Protein AF-A0A6G7X0J4-F1 (afdb_monomer)

Radius of gyration: 16.83 Å; Cα contacts (8 Å, |Δi|>4): 52; chains: 1; bounding box: 31×21×50 Å

Sequence (73 aa):
MIRKTIISVNKATDPLPLPKIPVPSDKAMELGKAVNFAVGTSLIAFGLFTRHKWLIALGAGSIASNQIVTKKK

Solvent-accessible surface area (backbone atoms only — not comparable to full-atom values): 4082 Å² total; per-residue (Å²): 86,70,62,58,50,48,53,52,49,43,64,72,41,61,91,45,101,60,86,72,73,83,73,80,50,71,68,56,54,50,50,52,45,54,50,36,40,54,52,12,53,49,31,30,54,50,13,63,75,71,67,38,66,66,38,30,52,52,10,50,49,42,41,48,53,54,51,59,60,59,71,60,110

Mean predicted aligned error: 9.04 Å

Foldseek 3Di:
DVLVVLVVVCVVCVVPPDDRDDRDDPVNLVVQLVVLLVCLVVLLVVCVVVVPVVSPVVSVVSNVVNVVVVVVD

Structure (mmCIF, N/CA/C/O backbone):
data_AF-A0A6G7X0J4-F1
#
_entry.id   AF-A0A6G7X0J4-F1
#
loop_
_atom_site.group_PDB
_atom_site.id
_atom_site.type_symbol
_atom_site.label_atom_id
_atom_site.label_alt_id
_atom_site.label_comp_id
_atom_site.label_asym_id
_atom_site.label_entity_id
_atom_site.label_seq_id
_atom_site.pdbx_PDB_ins_code
_atom_site.Cartn_x
_atom_site.Cartn_y
_atom_site.Cartn_z
_atom_site.occupancy
_atom_site.B_iso_or_equiv
_atom_site.auth_seq_id
_atom_site.auth_comp_id
_atom_site.auth_asym_id
_atom_site.auth_atom_id
_atom_site.pdbx_PDB_model_num
ATOM 1 N N . MET A 1 1 ? 6.449 -7.221 -10.470 1.00 60.59 1 MET A N 1
ATOM 2 C CA . MET A 1 1 ? 5.627 -7.286 -11.701 1.00 60.59 1 MET A CA 1
ATOM 3 C C . MET A 1 1 ? 5.571 -5.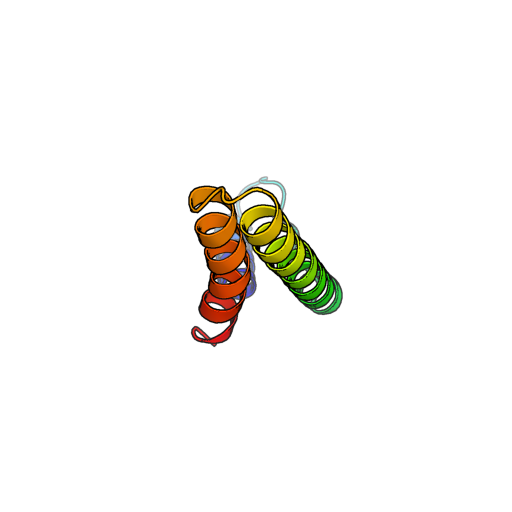946 -12.439 1.00 60.59 1 MET A C 1
ATOM 5 O O . MET A 1 1 ? 6.069 -5.901 -13.549 1.00 60.59 1 MET A O 1
ATOM 9 N N . ILE A 1 2 ? 5.112 -4.852 -11.812 1.00 64.94 2 ILE A N 1
ATOM 10 C CA . ILE A 1 2 ? 4.973 -3.513 -12.437 1.00 64.94 2 ILE A CA 1
ATOM 11 C C . ILE A 1 2 ? 6.250 -3.049 -13.160 1.00 64.94 2 ILE A C 1
ATOM 13 O O . ILE A 1 2 ? 6.194 -2.692 -14.328 1.00 64.94 2 ILE A O 1
ATOM 17 N N . ARG A 1 3 ? 7.423 -3.160 -12.520 1.00 65.25 3 ARG A N 1
ATOM 18 C CA . ARG A 1 3 ? 8.719 -2.830 -13.141 1.00 65.25 3 ARG A CA 1
ATOM 19 C C . ARG A 1 3 ? 8.988 -3.626 -14.428 1.00 65.25 3 ARG A C 1
ATOM 21 O O . ARG A 1 3 ? 9.364 -3.048 -15.437 1.00 65.25 3 ARG A O 1
ATOM 28 N N . LYS A 1 4 ? 8.761 -4.947 -14.397 1.00 71.44 4 LYS A N 1
ATOM 29 C CA . LYS A 1 4 ? 8.937 -5.844 -15.555 1.00 71.44 4 LYS A CA 1
ATOM 30 C C . LYS A 1 4 ? 7.938 -5.512 -16.665 1.00 71.44 4 LYS A C 1
ATOM 32 O O . LYS A 1 4 ? 8.326 -5.492 -17.822 1.00 71.44 4 LYS A O 1
ATOM 37 N N . THR A 1 5 ? 6.690 -5.206 -16.312 1.00 76.06 5 THR A N 1
ATOM 38 C CA . THR A 1 5 ? 5.652 -4.798 -17.266 1.00 76.06 5 THR A CA 1
ATOM 39 C C . THR A 1 5 ? 5.999 -3.467 -17.927 1.00 76.06 5 THR A C 1
ATOM 41 O O . THR A 1 5 ? 5.967 -3.391 -19.145 1.00 76.06 5 THR A O 1
ATOM 44 N N . ILE A 1 6 ? 6.417 -2.454 -17.161 1.00 70.88 6 ILE A N 1
ATOM 45 C CA . ILE A 1 6 ? 6.841 -1.153 -17.701 1.00 70.88 6 ILE A CA 1
ATOM 46 C C . ILE A 1 6 ? 8.053 -1.318 -18.626 1.00 70.88 6 ILE A C 1
ATOM 48 O O . ILE A 1 6 ? 8.063 -0.769 -19.721 1.00 70.88 6 ILE A O 1
ATOM 52 N N . ILE A 1 7 ? 9.050 -2.114 -18.228 1.00 76.75 7 ILE A N 1
ATOM 53 C CA . ILE A 1 7 ? 10.225 -2.404 -19.066 1.00 76.75 7 ILE A CA 1
ATOM 54 C C . ILE A 1 7 ? 9.816 -3.144 -20.348 1.00 76.75 7 ILE A C 1
ATOM 56 O O . ILE A 1 7 ? 10.290 -2.801 -21.425 1.00 76.75 7 ILE A O 1
ATOM 60 N N . SER A 1 8 ? 8.923 -4.132 -20.249 1.00 78.81 8 SER A N 1
ATOM 61 C CA . SER A 1 8 ? 8.421 -4.904 -21.392 1.00 78.81 8 SER A CA 1
ATOM 62 C C . SER A 1 8 ? 7.629 -4.037 -22.369 1.00 78.81 8 SER A C 1
ATOM 64 O O . SER A 1 8 ? 7.828 -4.149 -23.573 1.00 78.81 8 SER A O 1
ATOM 66 N N . VAL A 1 9 ? 6.755 -3.165 -21.861 1.00 79.88 9 VAL A N 1
ATOM 67 C CA . VAL A 1 9 ? 5.964 -2.233 -22.675 1.00 79.88 9 VAL A CA 1
ATOM 68 C C . VAL A 1 9 ? 6.880 -1.211 -23.335 1.00 79.88 9 VAL A C 1
ATOM 70 O O . VAL A 1 9 ? 6.844 -1.102 -24.551 1.00 79.88 9 VAL A O 1
ATOM 73 N N . ASN A 1 10 ? 7.777 -0.564 -22.581 1.00 81.81 10 ASN A N 1
ATOM 74 C CA . ASN A 1 10 ? 8.737 0.390 -23.147 1.00 81.81 10 ASN A CA 1
ATOM 75 C C . ASN A 1 10 ? 9.625 -0.250 -24.228 1.00 81.81 10 ASN A C 1
ATOM 77 O O . ASN A 1 10 ? 9.949 0.412 -25.205 1.00 81.81 10 ASN A O 1
ATOM 81 N N . LYS A 1 11 ? 9.998 -1.528 -24.076 1.00 80.69 11 LYS A N 1
ATOM 82 C CA . LYS A 1 11 ? 10.773 -2.276 -25.078 1.00 80.69 11 LYS A CA 1
ATOM 83 C C . LYS A 1 11 ? 9.942 -2.640 -26.316 1.00 80.69 11 LYS A C 1
ATOM 85 O O . LYS A 1 11 ? 10.472 -2.660 -27.418 1.00 80.69 11 LYS A O 1
ATOM 90 N N . ALA A 1 12 ? 8.650 -2.928 -26.152 1.00 81.38 12 ALA A N 1
ATOM 91 C CA . ALA A 1 12 ? 7.733 -3.193 -27.264 1.00 81.38 12 ALA A CA 1
ATOM 92 C C . ALA A 1 12 ? 7.352 -1.915 -28.032 1.00 81.38 12 ALA A C 1
ATOM 94 O O . ALA A 1 12 ? 7.074 -1.974 -29.226 1.00 81.38 12 ALA A O 1
ATOM 95 N N . THR A 1 13 ? 7.358 -0.764 -27.357 1.00 79.06 13 THR A N 1
ATOM 96 C CA . THR A 1 13 ? 7.040 0.547 -27.936 1.00 79.06 13 THR A CA 1
ATOM 97 C C . THR A 1 13 ? 8.275 1.376 -28.291 1.00 79.06 13 THR A C 1
ATOM 99 O O . THR A 1 13 ? 8.108 2.505 -28.730 1.00 79.06 13 THR A O 1
ATOM 102 N N . ASP A 1 14 ? 9.495 0.839 -28.153 1.00 75.69 14 ASP A N 1
ATOM 103 C CA . ASP A 1 14 ? 10.748 1.485 -28.588 1.00 75.69 14 ASP A CA 1
ATOM 104 C C . ASP A 1 14 ? 10.748 1.964 -30.060 1.00 75.69 14 ASP A C 1
ATOM 106 O O . ASP A 1 14 ? 11.331 3.017 -30.315 1.00 75.69 14 ASP A O 1
ATOM 110 N N . PRO A 1 15 ? 10.114 1.270 -31.037 1.00 81.38 15 PRO A N 1
ATOM 111 C CA . PRO A 1 15 ? 10.055 1.771 -32.415 1.00 81.38 15 PRO A CA 1
ATOM 112 C C . PRO A 1 15 ? 9.005 2.875 -32.627 1.00 81.38 15 PRO A C 1
ATOM 114 O O . PRO A 1 15 ? 8.933 3.443 -33.714 1.00 81.38 15 PRO A O 1
ATOM 117 N N . LEU A 1 16 ? 8.175 3.176 -31.624 1.00 74.69 16 LEU A N 1
ATOM 118 C CA . LEU A 1 16 ? 7.160 4.224 -31.690 1.00 74.69 16 LEU A CA 1
ATOM 119 C C . LEU A 1 16 ? 7.687 5.490 -30.992 1.00 74.69 16 LEU A C 1
ATOM 121 O O . LEU A 1 16 ? 8.347 5.382 -29.959 1.00 74.69 16 LEU A O 1
ATOM 125 N N . PRO A 1 17 ? 7.362 6.704 -31.471 1.00 76.38 17 PRO A N 1
ATOM 126 C CA . PRO A 1 17 ? 7.758 7.963 -30.834 1.00 76.38 17 PRO A CA 1
ATOM 127 C C . PRO A 1 17 ? 6.888 8.258 -29.597 1.00 76.38 17 PRO A C 1
ATOM 129 O O . PRO A 1 17 ? 6.348 9.350 -29.437 1.00 76.38 17 PRO A O 1
ATOM 132 N N . LEU A 1 18 ? 6.690 7.256 -28.738 1.00 77.00 18 LEU A N 1
ATOM 133 C CA . LEU A 1 18 ? 5.897 7.362 -27.523 1.00 77.00 18 LEU A CA 1
ATOM 134 C C . LEU A 1 18 ? 6.804 7.709 -26.334 1.00 77.00 18 LEU A C 1
ATOM 136 O O . LEU A 1 18 ? 7.889 7.137 -26.193 1.00 77.00 18 LEU A O 1
ATOM 140 N N . PRO A 1 19 ? 6.372 8.619 -25.445 1.00 77.06 19 PRO A N 1
ATOM 141 C CA . PRO A 1 19 ? 7.116 8.922 -24.232 1.00 77.06 19 PRO A CA 1
ATOM 142 C C . PRO A 1 19 ? 7.229 7.670 -23.354 1.00 77.06 19 PRO A C 1
ATOM 144 O O . PRO A 1 19 ? 6.234 7.014 -23.038 1.00 77.06 19 PRO A O 1
ATOM 147 N N . LYS A 1 20 ? 8.461 7.335 -22.953 1.00 75.75 20 LYS A N 1
ATOM 148 C CA . LYS A 1 20 ? 8.740 6.160 -22.119 1.00 75.75 20 LYS A CA 1
ATOM 149 C C . LYS A 1 20 ? 8.130 6.336 -20.735 1.00 75.75 20 LYS A C 1
ATOM 151 O O . LYS A 1 20 ? 8.309 7.369 -20.091 1.00 75.75 20 LYS A O 1
ATOM 156 N N . ILE A 1 21 ? 7.470 5.291 -20.244 1.00 78.75 21 ILE A N 1
ATOM 157 C CA . ILE A 1 21 ? 6.922 5.287 -18.889 1.00 78.75 21 ILE A CA 1
ATOM 158 C C . ILE A 1 21 ? 8.096 5.213 -17.898 1.00 78.75 21 ILE A C 1
ATOM 160 O O . ILE A 1 21 ? 8.933 4.307 -18.023 1.00 78.75 21 ILE A O 1
ATOM 164 N N . PRO A 1 22 ? 8.185 6.122 -16.910 1.00 75.44 22 PRO A N 1
ATOM 165 C CA . PRO A 1 22 ? 9.264 6.109 -15.934 1.00 75.44 22 PRO A CA 1
ATOM 166 C C . PRO A 1 22 ? 9.201 4.842 -15.079 1.00 75.44 22 PRO A C 1
ATOM 168 O O . PRO A 1 22 ? 8.167 4.485 -14.512 1.00 75.44 22 PRO A O 1
ATOM 171 N N . VAL A 1 23 ? 10.333 4.147 -14.983 1.00 76.06 23 VAL A N 1
ATOM 172 C CA . VAL A 1 23 ? 10.463 2.954 -14.147 1.00 76.06 23 VAL A CA 1
ATOM 173 C C . VAL A 1 23 ? 10.700 3.410 -12.704 1.00 76.06 23 VAL A C 1
ATOM 175 O O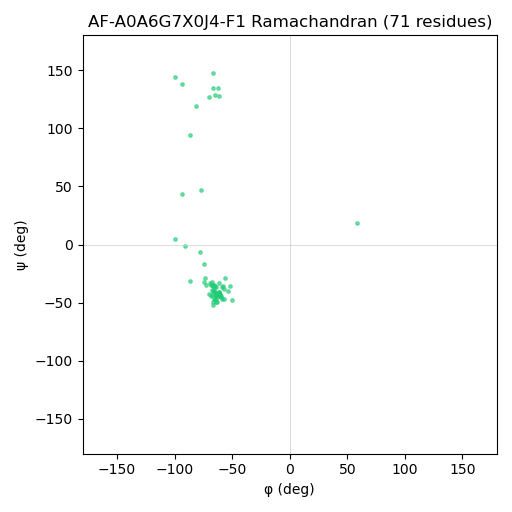 . VAL A 1 23 ? 11.711 4.067 -12.449 1.00 76.06 23 VAL A O 1
ATOM 178 N N . PRO A 1 24 ? 9.821 3.072 -11.744 1.00 69.75 24 PRO A N 1
ATOM 179 C CA . PRO A 1 24 ? 10.015 3.478 -10.359 1.00 69.75 24 PRO A CA 1
ATOM 180 C C . PRO A 1 24 ? 11.309 2.875 -9.795 1.00 69.75 24 PRO A C 1
ATOM 182 O O . PRO A 1 24 ? 11.601 1.692 -9.996 1.00 69.75 24 PRO A O 1
ATOM 185 N N . SER A 1 25 ? 12.084 3.710 -9.100 1.00 77.69 25 SER A N 1
ATOM 186 C CA . SER A 1 25 ? 13.273 3.290 -8.352 1.00 77.69 25 SER A CA 1
ATOM 187 C C . SER A 1 25 ? 12.872 2.398 -7.176 1.00 77.69 25 SER A C 1
ATOM 189 O O . SER A 1 25 ? 11.817 2.612 -6.575 1.00 77.69 25 SER A O 1
ATOM 191 N N . ASP A 1 26 ? 13.720 1.436 -6.806 1.00 78.44 26 ASP A N 1
ATOM 192 C CA . ASP A 1 26 ? 13.456 0.528 -5.683 1.00 78.44 26 ASP A CA 1
ATOM 193 C C . ASP A 1 26 ? 13.210 1.305 -4.377 1.00 78.44 26 ASP A C 1
ATOM 195 O O . ASP A 1 26 ? 12.266 0.997 -3.651 1.00 78.44 26 ASP A O 1
ATOM 199 N N . LYS A 1 27 ? 13.949 2.404 -4.154 1.00 78.88 27 LYS A N 1
ATOM 200 C CA . LYS A 1 27 ? 13.744 3.317 -3.014 1.00 78.88 27 LYS A CA 1
ATOM 201 C C . LYS A 1 27 ? 12.364 3.978 -3.021 1.00 78.88 27 LYS A C 1
ATOM 203 O O . LYS A 1 27 ? 11.728 4.093 -1.980 1.00 78.88 27 LYS A O 1
ATOM 208 N N . ALA A 1 28 ? 11.880 4.398 -4.191 1.00 77.88 28 ALA A N 1
ATOM 209 C CA . ALA A 1 28 ? 10.545 4.986 -4.324 1.00 77.88 28 ALA A CA 1
ATOM 210 C C . ALA A 1 28 ? 9.450 3.935 -4.083 1.00 77.88 28 ALA A C 1
ATOM 212 O O . ALA A 1 28 ? 8.412 4.229 -3.495 1.00 77.88 28 ALA A O 1
ATOM 213 N N . MET A 1 29 ? 9.707 2.690 -4.492 1.00 80.12 29 MET A N 1
ATOM 214 C CA . MET A 1 29 ? 8.818 1.558 -4.250 1.00 80.12 29 MET A CA 1
ATOM 215 C C . MET A 1 29 ? 8.749 1.193 -2.758 1.00 80.12 29 MET A C 1
ATOM 217 O O . MET A 1 29 ? 7.674 0.871 -2.258 1.00 80.12 29 MET A O 1
ATOM 221 N N . GLU A 1 30 ? 9.869 1.258 -2.035 1.00 80.88 30 GLU A N 1
ATOM 222 C CA . GLU A 1 30 ? 9.912 1.077 -0.577 1.00 80.88 30 GLU A CA 1
ATOM 223 C C . GLU A 1 30 ? 9.236 2.223 0.175 1.00 80.88 30 GLU A C 1
ATOM 225 O O . GLU A 1 30 ? 8.423 1.967 1.063 1.00 80.88 30 GLU A O 1
ATOM 230 N N . LEU A 1 31 ? 9.490 3.471 -0.227 1.00 85.56 31 LEU A N 1
ATOM 231 C CA . LEU A 1 31 ? 8.824 4.640 0.344 1.00 85.56 31 LEU A CA 1
ATOM 232 C C . LEU A 1 31 ? 7.301 4.541 0.172 1.00 85.56 31 LEU A C 1
A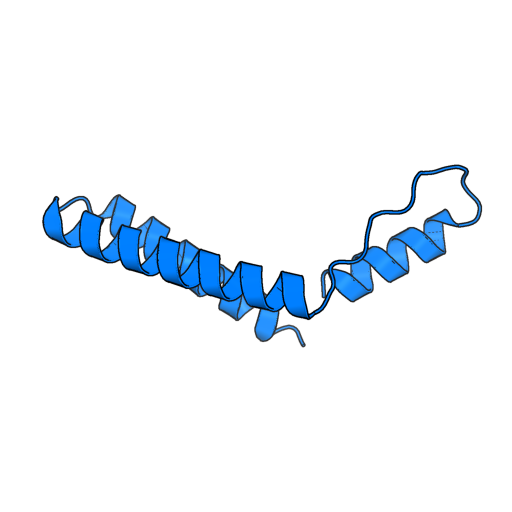TOM 234 O O . LEU A 1 31 ? 6.558 4.696 1.138 1.00 85.56 31 LEU A O 1
ATOM 238 N N . GLY A 1 32 ? 6.830 4.200 -1.033 1.00 83.00 32 GLY A N 1
ATOM 239 C CA . GLY A 1 32 ? 5.405 4.004 -1.305 1.00 83.00 32 GLY A CA 1
ATOM 240 C C . GLY A 1 32 ? 4.780 2.910 -0.436 1.00 83.00 32 GLY A C 1
ATOM 241 O O . GLY A 1 32 ? 3.656 3.067 0.042 1.00 83.00 32 GLY A O 1
ATOM 242 N N . LYS A 1 33 ? 5.522 1.831 -0.146 1.00 82.88 33 LYS A N 1
ATOM 243 C CA . LYS A 1 33 ? 5.058 0.792 0.784 1.00 82.88 33 LYS A CA 1
ATOM 244 C C . LYS A 1 33 ? 4.924 1.319 2.209 1.00 82.88 33 LYS A C 1
ATOM 246 O O . LYS A 1 33 ? 3.896 1.071 2.836 1.00 82.88 33 LYS A O 1
ATOM 251 N N . ALA A 1 34 ? 5.935 2.032 2.704 1.00 86.25 34 ALA A N 1
ATOM 252 C CA . ALA A 1 34 ? 5.929 2.602 4.049 1.00 86.25 34 ALA A CA 1
ATOM 253 C C . ALA A 1 34 ? 4.773 3.598 4.233 1.00 86.25 34 ALA A C 1
ATOM 255 O O . ALA A 1 34 ? 4.049 3.526 5.224 1.00 86.25 34 ALA A O 1
ATOM 256 N N . VAL A 1 35 ? 4.538 4.457 3.236 1.00 88.25 35 VAL A N 1
ATOM 257 C CA . VAL A 1 35 ? 3.424 5.413 3.237 1.00 88.25 35 VAL A CA 1
ATOM 258 C C . VAL A 1 35 ? 2.076 4.691 3.240 1.00 88.25 35 VAL A C 1
ATOM 260 O O . VAL A 1 35 ? 1.251 4.967 4.106 1.00 88.25 35 VAL A O 1
ATOM 263 N N . ASN A 1 36 ? 1.854 3.716 2.350 1.00 87.94 36 ASN A N 1
ATOM 264 C CA . ASN A 1 36 ? 0.596 2.953 2.327 1.00 87.94 36 ASN A CA 1
ATOM 265 C C . ASN A 1 36 ? 0.338 2.181 3.625 1.00 87.94 36 ASN A C 1
ATOM 267 O O . ASN A 1 36 ? -0.819 2.018 4.022 1.00 87.94 36 ASN A O 1
ATOM 271 N N . PHE A 1 37 ? 1.401 1.706 4.282 1.00 87.69 37 PHE A N 1
ATOM 272 C CA . PHE A 1 37 ? 1.302 1.067 5.587 1.00 87.69 37 PHE A CA 1
ATOM 273 C C . PHE A 1 37 ? 0.858 2.071 6.654 1.00 87.69 37 PHE A C 1
ATOM 275 O O . PHE A 1 37 ? -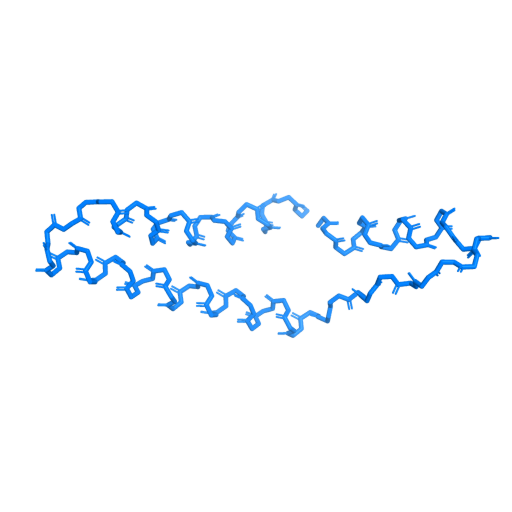0.149 1.828 7.311 1.00 87.69 37 PHE A O 1
ATOM 282 N N . ALA A 1 38 ? 1.536 3.219 6.761 1.00 89.69 38 ALA A N 1
ATOM 283 C CA . ALA A 1 38 ? 1.207 4.269 7.726 1.00 89.69 38 ALA A CA 1
ATOM 284 C C . ALA A 1 38 ? -0.215 4.827 7.535 1.00 89.69 38 ALA A C 1
ATOM 286 O O . ALA A 1 38 ? -0.963 5.008 8.500 1.00 89.69 38 ALA A O 1
ATOM 287 N N . VAL A 1 39 ? -0.618 5.060 6.283 1.00 90.50 39 VAL A N 1
ATOM 288 C CA . VAL A 1 39 ? -1.978 5.490 5.929 1.00 90.50 39 VAL A CA 1
ATOM 289 C C . VAL A 1 39 ? -2.992 4.408 6.295 1.00 90.50 39 VAL A C 1
ATOM 291 O O . VAL A 1 39 ? -3.994 4.700 6.947 1.00 90.50 39 VAL A O 1
ATOM 294 N N . GLY A 1 40 ? -2.714 3.148 5.949 1.00 90.38 40 GLY A N 1
ATOM 295 C CA . GLY A 1 40 ? -3.591 2.022 6.261 1.00 90.38 40 GLY A CA 1
ATOM 296 C C . GLY A 1 40 ? -3.796 1.815 7.763 1.00 90.38 40 GLY A C 1
ATOM 297 O O . GLY A 1 40 ? -4.932 1.664 8.210 1.00 90.38 40 GLY A O 1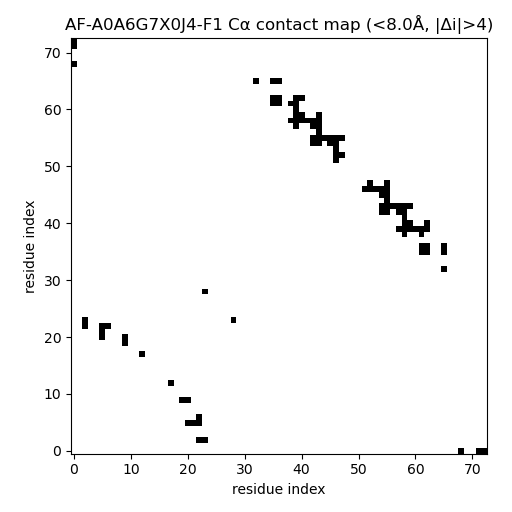
ATOM 298 N N . THR A 1 41 ? -2.730 1.883 8.566 1.00 90.38 41 THR A N 1
ATOM 299 C CA . THR A 1 41 ? -2.824 1.783 10.032 1.00 90.38 41 THR A CA 1
ATOM 300 C C . THR A 1 41 ? -3.585 2.958 10.637 1.00 90.38 41 THR A C 1
ATOM 302 O O . THR A 1 41 ? -4.383 2.758 11.551 1.00 90.38 41 THR A O 1
ATOM 305 N N . SER A 1 42 ? -3.400 4.168 10.099 1.00 91.88 42 SER A N 1
ATOM 306 C CA . SER A 1 42 ? -4.112 5.367 10.561 1.00 91.88 42 SER A CA 1
ATOM 307 C C . SER A 1 42 ? -5.615 5.275 10.280 1.00 91.88 42 SER A C 1
ATOM 309 O O . SER A 1 42 ? -6.425 5.588 11.147 1.00 91.88 42 SER A O 1
ATOM 311 N N . LEU A 1 43 ? -5.997 4.768 9.103 1.00 91.56 43 LEU A N 1
ATOM 312 C CA . LEU A 1 43 ? -7.388 4.491 8.728 1.00 91.56 43 LEU A CA 1
ATOM 313 C C . LEU A 1 43 ? -8.052 3.460 9.646 1.00 91.56 43 LEU A C 1
ATOM 315 O O . LEU A 1 43 ? -9.197 3.652 10.054 1.00 91.56 43 LEU A O 1
ATOM 319 N N . ILE A 1 44 ? -7.333 2.393 10.011 1.00 91.56 44 ILE A N 1
ATOM 320 C CA . ILE A 1 44 ? -7.830 1.392 10.964 1.00 91.56 44 ILE A CA 1
ATOM 321 C C . ILE A 1 44 ? -8.032 2.023 12.343 1.00 91.56 44 ILE A C 1
ATOM 323 O O . ILE A 1 44 ? -9.109 1.883 12.919 1.00 91.56 44 ILE A O 1
ATOM 327 N N . ALA A 1 45 ? -7.033 2.745 12.859 1.00 91.81 45 ALA A N 1
ATOM 328 C CA . ALA A 1 45 ? -7.112 3.399 14.164 1.00 91.81 45 ALA A CA 1
ATOM 329 C C . ALA A 1 45 ? -8.268 4.412 14.224 1.00 91.81 45 ALA A C 1
ATOM 331 O O . ALA A 1 45 ? -9.065 4.399 15.162 1.00 91.81 45 ALA A O 1
ATOM 332 N N . PHE A 1 46 ? -8.418 5.232 13.183 1.00 92.50 46 PHE A N 1
ATOM 333 C CA . PHE A 1 46 ? -9.510 6.194 13.075 1.00 92.50 46 PHE A CA 1
ATOM 334 C C . PHE A 1 46 ? -10.878 5.513 12.934 1.00 92.50 46 PHE A C 1
ATOM 336 O O . PHE A 1 46 ? -11.848 5.934 13.564 1.00 92.50 46 PHE A O 1
ATOM 343 N N . GLY A 1 47 ? -10.970 4.430 12.159 1.00 90.75 47 GLY A N 1
ATOM 344 C CA . GLY A 1 47 ? -12.191 3.635 12.024 1.00 90.75 47 GLY A CA 1
ATOM 345 C C . GLY A 1 47 ? -12.616 2.962 13.330 1.00 90.75 47 GLY A C 1
ATOM 346 O O . GLY A 1 47 ? -13.809 2.906 13.629 1.00 90.75 47 GLY A O 1
ATOM 347 N N . LEU A 1 48 ? -11.656 2.507 14.141 1.00 92.00 48 LEU A N 1
ATOM 348 C CA . LEU A 1 48 ? -11.913 1.988 15.487 1.00 92.00 48 LEU A CA 1
ATOM 349 C C . LEU A 1 48 ? -12.390 3.096 16.434 1.00 92.00 48 LEU A C 1
ATOM 351 O O . LEU A 1 48 ? -13.372 2.897 17.147 1.00 92.00 48 LEU A O 1
ATOM 355 N N . PHE A 1 49 ? -11.754 4.270 16.394 1.00 94.00 49 PHE A N 1
ATOM 356 C CA . PHE A 1 49 ? -12.129 5.426 17.214 1.00 94.00 49 PHE A CA 1
ATOM 357 C C . PHE A 1 49 ? -13.544 5.939 16.899 1.00 94.00 49 PHE A C 1
ATOM 359 O O . PHE A 1 49 ? -14.339 6.189 17.800 1.00 94.00 49 PHE A O 1
ATOM 366 N N . THR A 1 50 ? -13.890 6.036 15.615 1.00 92.19 50 THR A N 1
ATOM 367 C CA . THR A 1 50 ? -15.181 6.570 15.141 1.00 92.19 50 THR A CA 1
ATOM 368 C C . THR A 1 50 ? -16.276 5.50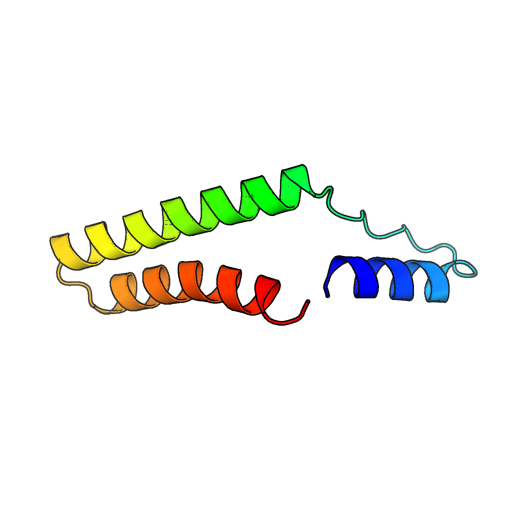9 14.966 1.00 92.19 50 THR A C 1
ATOM 370 O O . THR A 1 50 ? -17.401 5.836 14.596 1.00 92.19 50 THR A O 1
ATOM 373 N N . ARG A 1 51 ? -15.974 4.226 15.225 1.00 90.81 51 ARG A N 1
ATOM 374 C CA . ARG A 1 51 ? -16.852 3.058 14.978 1.00 90.81 51 ARG A CA 1
ATOM 375 C C . ARG A 1 51 ? -17.298 2.888 13.517 1.00 90.81 51 ARG A C 1
ATOM 377 O O . ARG A 1 51 ? -18.245 2.151 13.225 1.00 90.81 51 ARG A O 1
ATOM 384 N N . HIS A 1 52 ? -16.602 3.509 12.571 1.00 91.06 52 HIS A N 1
ATOM 385 C CA . HIS A 1 52 ? -16.878 3.379 11.146 1.00 91.06 52 HIS A CA 1
ATOM 386 C C . HIS A 1 52 ? -16.161 2.161 10.552 1.00 91.06 52 HIS A C 1
ATOM 388 O O . HIS A 1 52 ? -15.017 2.226 10.106 1.00 91.06 52 HIS A O 1
ATOM 394 N N . LYS A 1 53 ? -16.876 1.031 10.493 1.00 87.12 53 LYS A N 1
ATOM 395 C CA . LYS A 1 53 ? -16.360 -0.263 10.000 1.00 87.12 53 LYS A CA 1
ATOM 396 C C . LYS A 1 53 ? -15.789 -0.208 8.573 1.00 87.12 53 LYS A C 1
ATOM 398 O O . LYS A 1 53 ? -14.872 -0.960 8.255 1.00 87.12 53 LYS A O 1
ATOM 403 N N . TRP A 1 54 ? -16.292 0.691 7.726 1.00 90.81 54 TRP A N 1
ATOM 404 C CA . TRP A 1 54 ? -15.808 0.852 6.351 1.00 90.81 54 TRP A CA 1
ATOM 405 C C . TRP A 1 54 ? -14.384 1.433 6.287 1.00 90.81 54 TRP A C 1
ATOM 407 O O . TRP A 1 54 ? -13.602 1.020 5.436 1.00 90.81 5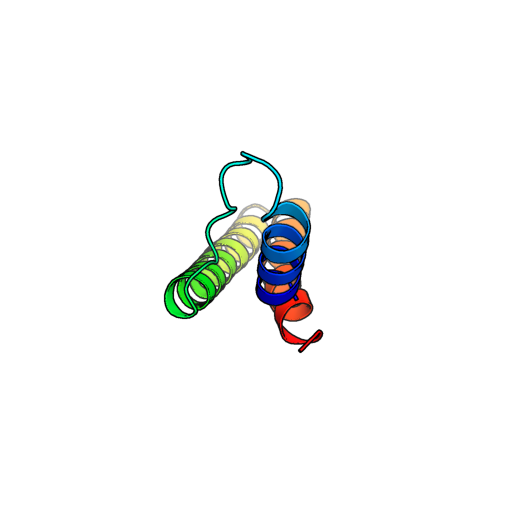4 TRP A O 1
ATOM 417 N N . LEU A 1 55 ? -14.003 2.310 7.226 1.00 89.38 55 LEU A N 1
ATOM 418 C CA . LEU A 1 55 ? -12.645 2.870 7.314 1.00 89.38 55 LEU A CA 1
ATOM 419 C C . LEU A 1 55 ? -11.617 1.794 7.683 1.00 89.38 55 LEU A C 1
ATOM 421 O O . LEU A 1 55 ? -10.512 1.776 7.144 1.00 89.38 55 LEU A O 1
ATOM 425 N N . ILE A 1 56 ? -12.012 0.844 8.535 1.00 87.81 56 ILE A N 1
ATOM 426 C CA . ILE A 1 56 ? -11.189 -0.317 8.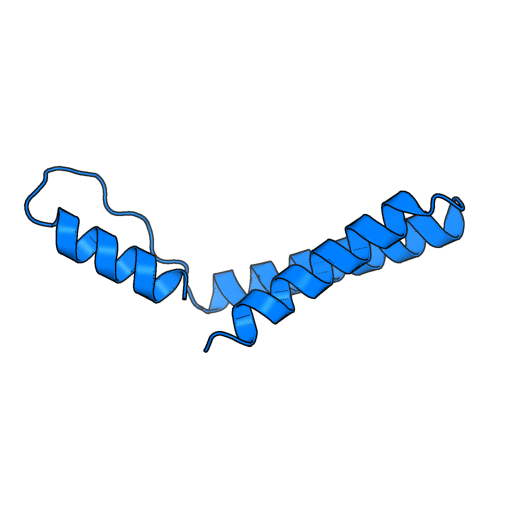896 1.00 87.81 56 ILE A CA 1
ATOM 427 C C . ILE A 1 56 ? -10.948 -1.199 7.665 1.00 87.81 56 ILE A C 1
ATOM 429 O O . ILE A 1 56 ? -9.814 -1.605 7.412 1.00 87.81 56 ILE A O 1
ATOM 433 N N . ALA A 1 57 ? -11.991 -1.452 6.866 1.00 87.50 57 ALA A N 1
ATOM 434 C CA . ALA A 1 57 ? -11.875 -2.225 5.630 1.00 87.50 57 ALA A CA 1
ATOM 435 C C . ALA A 1 57 ? -10.956 -1.542 4.602 1.00 87.50 57 ALA A C 1
ATOM 437 O O . ALA A 1 57 ? -10.112 -2.207 4.000 1.00 87.50 57 ALA A O 1
ATOM 438 N N . LEU A 1 58 ? -11.059 -0.217 4.444 1.00 87.56 58 LEU A N 1
ATOM 439 C CA . LEU A 1 58 ? -10.162 0.550 3.575 1.00 87.56 58 LEU A CA 1
ATOM 440 C C . LEU A 1 58 ? -8.711 0.511 4.058 1.00 87.56 58 LEU A C 1
ATOM 442 O O . LEU A 1 58 ? -7.802 0.297 3.255 1.00 87.56 58 LEU A O 1
ATOM 446 N N . GLY A 1 59 ? -8.482 0.669 5.362 1.00 86.69 59 GLY A N 1
ATOM 447 C CA . GLY A 1 59 ? -7.139 0.599 5.929 1.00 86.69 59 GLY A CA 1
ATOM 448 C C . GLY A 1 59 ? -6.508 -0.788 5.770 1.00 86.69 59 GLY A C 1
ATOM 449 O O . GLY A 1 59 ? -5.363 -0.899 5.330 1.00 86.69 59 GLY A O 1
ATOM 450 N N . ALA A 1 60 ? -7.274 -1.856 6.014 1.00 87.38 60 ALA A N 1
ATOM 451 C CA . ALA A 1 60 ? -6.834 -3.228 5.770 1.00 87.38 60 ALA A CA 1
ATOM 452 C C . ALA A 1 60 ? -6.542 -3.486 4.280 1.00 87.38 60 ALA A C 1
ATOM 454 O O . ALA A 1 60 ? -5.516 -4.082 3.949 1.00 87.38 60 ALA A O 1
ATOM 455 N N . GLY A 1 61 ? -7.390 -2.984 3.375 1.00 85.44 61 GLY A N 1
ATOM 456 C CA . GLY A 1 61 ? -7.183 -3.065 1.926 1.00 85.44 61 GLY A CA 1
ATOM 457 C C . GLY A 1 61 ? -5.913 -2.345 1.459 1.00 85.44 61 GLY A C 1
ATOM 458 O O . GLY A 1 61 ? -5.158 -2.890 0.651 1.00 85.44 61 GLY A O 1
ATOM 459 N N . SER A 1 62 ? -5.622 -1.168 2.021 1.00 84.62 62 SER A N 1
ATOM 460 C CA . SER A 1 62 ? -4.387 -0.414 1.756 1.00 84.62 62 SER A CA 1
ATOM 461 C C . SER A 1 62 ? -3.132 -1.219 2.125 1.00 84.62 62 SER A C 1
ATOM 463 O O . SER A 1 62 ? -2.184 -1.305 1.341 1.00 84.62 62 SER A O 1
ATOM 465 N N . ILE A 1 63 ? -3.139 -1.884 3.286 1.00 83.81 63 ILE A N 1
ATOM 466 C CA . ILE A 1 63 ? -2.018 -2.721 3.745 1.00 83.81 63 ILE A CA 1
ATOM 467 C C . ILE A 1 63 ? -1.903 -4.001 2.902 1.00 83.81 63 ILE A C 1
ATOM 469 O O . ILE A 1 63 ? -0.803 -4.385 2.496 1.00 83.81 63 ILE A O 1
ATOM 473 N N . ALA A 1 64 ? -3.027 -4.653 2.593 1.00 82.56 64 ALA A N 1
ATOM 474 C CA . ALA A 1 64 ? -3.055 -5.883 1.803 1.00 82.56 64 ALA A CA 1
ATOM 475 C C . ALA A 1 64 ? -2.569 -5.672 0.357 1.00 82.56 64 ALA A C 1
ATOM 477 O O . ALA A 1 64 ? -1.861 -6.525 -0.185 1.00 82.56 64 ALA A O 1
ATOM 478 N N . SER A 1 65 ? -2.870 -4.516 -0.247 1.00 74.75 65 SER A N 1
ATOM 479 C CA . SER A 1 65 ? -2.382 -4.124 -1.578 1.00 74.75 65 SER A CA 1
ATOM 480 C C . SER A 1 65 ? -0.852 -4.218 -1.683 1.00 74.75 65 SER A C 1
ATOM 482 O O . SER A 1 65 ? -0.316 -4.770 -2.649 1.00 74.75 65 SER A O 1
AT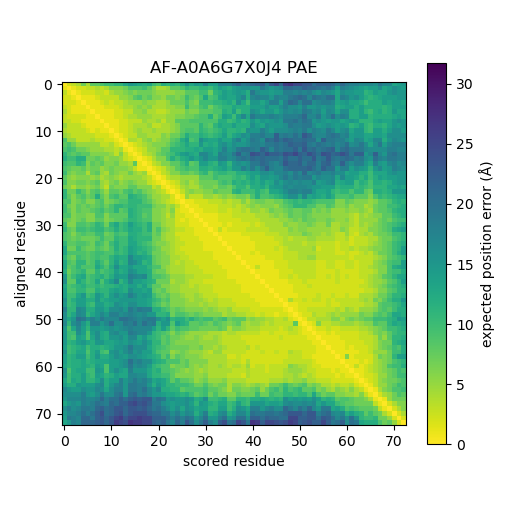OM 484 N N . ASN A 1 66 ? -0.131 -3.812 -0.632 1.00 69.00 66 ASN A N 1
ATOM 485 C CA . ASN A 1 66 ? 1.327 -3.931 -0.587 1.00 69.00 66 ASN A CA 1
ATOM 486 C C . ASN A 1 66 ? 1.823 -5.385 -0.575 1.00 69.00 66 ASN A C 1
ATOM 488 O O . ASN A 1 66 ? 2.871 -5.668 -1.161 1.00 69.00 66 ASN A O 1
ATOM 492 N N . GLN A 1 67 ? 1.098 -6.306 0.071 1.00 64.44 67 GLN A N 1
ATOM 493 C CA . GLN A 1 67 ? 1.486 -7.721 0.135 1.00 64.44 67 GLN A CA 1
ATOM 494 C C . GLN A 1 67 ? 1.247 -8.463 -1.187 1.00 64.44 67 GLN A C 1
ATOM 496 O O . GLN A 1 67 ? 2.005 -9.365 -1.547 1.00 64.44 67 GLN A O 1
ATOM 501 N N . ILE A 1 68 ? 0.223 -8.071 -1.949 1.00 57.34 68 ILE A N 1
ATOM 502 C CA . ILE A 1 68 ? -0.055 -8.649 -3.274 1.00 57.34 68 ILE A CA 1
ATOM 503 C C . ILE A 1 68 ? 1.047 -8.260 -4.271 1.00 57.34 68 ILE A C 1
ATOM 505 O O . ILE A 1 68 ? 1.450 -9.069 -5.110 1.00 57.34 68 ILE A O 1
ATOM 509 N N . VAL A 1 69 ? 1.597 -7.047 -4.147 1.00 53.19 69 VAL A N 1
ATOM 510 C CA . VAL A 1 69 ? 2.722 -6.585 -4.975 1.00 53.19 69 VAL A CA 1
ATOM 511 C C . VAL A 1 69 ? 4.016 -7.353 -4.671 1.00 53.19 69 VAL A C 1
ATOM 513 O O . VAL A 1 69 ? 4.817 -7.567 -5.584 1.00 53.19 69 VAL A O 1
ATOM 516 N N . THR A 1 70 ? 4.234 -7.798 -3.428 1.00 49.47 70 THR A N 1
ATOM 517 C CA . THR A 1 70 ? 5.437 -8.553 -3.032 1.00 49.47 70 THR A CA 1
ATOM 518 C C . THR A 1 70 ? 5.337 -10.061 -3.246 1.00 49.47 70 THR A C 1
ATOM 520 O O . THR A 1 70 ? 6.360 -10.662 -3.560 1.00 49.47 70 THR A O 1
ATOM 523 N N . LYS A 1 71 ? 4.152 -10.680 -3.137 1.00 40.50 71 LYS A N 1
ATOM 524 C CA . LYS A 1 71 ? 3.985 -12.137 -3.331 1.00 40.50 71 LYS A CA 1
ATOM 525 C C . LYS A 1 71 ? 4.058 -12.612 -4.789 1.00 40.50 71 LYS A C 1
ATOM 527 O O . LYS A 1 71 ? 4.277 -13.793 -5.016 1.00 40.50 71 LYS A O 1
ATOM 532 N N . LYS A 1 72 ? 3.920 -11.725 -5.782 1.00 42.41 72 LYS A N 1
ATOM 533 C CA . LYS A 1 72 ? 4.148 -12.041 -7.212 1.00 42.41 72 LYS A CA 1
ATOM 534 C C . LYS A 1 72 ? 5.588 -11.721 -7.656 1.00 42.41 72 LYS A C 1
ATOM 536 O O . LYS A 1 72 ? 5.780 -11.069 -8.693 1.00 42.41 72 LYS A O 1
ATOM 541 N N . LYS A 1 73 ? 6.583 -12.069 -6.834 1.00 39.50 73 LYS A N 1
ATOM 542 C CA . LYS A 1 73 ? 8.007 -11.931 -7.175 1.00 39.50 73 LYS A CA 1
ATOM 543 C C . LYS A 1 73 ? 8.551 -13.256 -7.683 1.00 39.50 73 LYS A C 1
ATOM 545 O O . LYS A 1 73 ? 8.269 -14.270 -7.019 1.00 39.50 73 LYS A O 1
#

pLDDT: mean 79.22, std 12.41, range [39.5, 94.0]

Secondary structure (DSSP, 8-state):
-HHHHHHHHHHHSTTTTPPPPPPPPHHHHHHHHHHHHHHHHHHHHHHHHHT-HHHHHHHHHHHHHHHHHHH--